Protein AF-A0A9E2IZX0-F1 (afdb_monomer_lite)

Secondary structure (DSSP, 8-state):
--SS-HHHHHHHHHHHHHHHTSHHHHHHHHTTS-TT-GGGG-

Radius of gyration: 14.11 Å; chains: 1; bounding box: 34×19×24 Å

Foldseek 3Di:
DPPDDPVVVVVVVVVVVVVCPPPVNVVVCVVVPDPPPCVVVD

Sequence (42 aa):
MMGVTRERIRQIEAKALKKLQHKKRRDQLRDFASPTSDWDMI

pLDDT: mean 83.41, std 13.72, range [54.16, 96.94]

Structure (mmCIF, N/CA/C/O backbone):
data_AF-A0A9E2IZX0-F1
#
_entry.id   AF-A0A9E2IZX0-F1
#
loop_
_atom_site.group_PDB
_atom_site.id
_atom_site.type_symbol
_atom_site.label_atom_id
_atom_site.label_alt_id
_atom_site.label_comp_id
_atom_site.label_asym_id
_atom_site.label_entity_id
_atom_site.label_seq_id
_atom_site.pdbx_PDB_ins_code
_atom_site.Cartn_x
_atom_site.Cartn_y
_atom_site.Cartn_z
_atom_site.occupancy
_atom_site.B_iso_or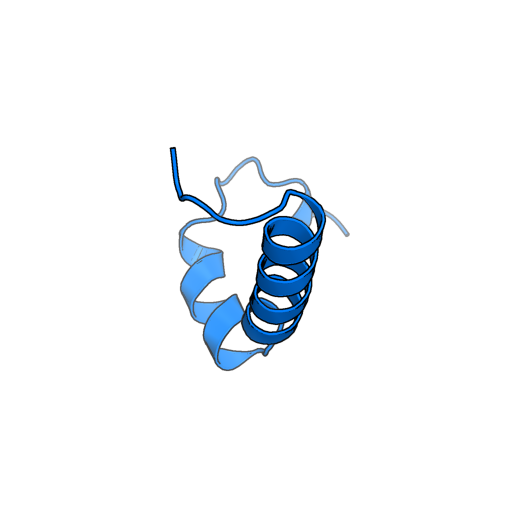_equiv
_atom_site.auth_seq_id
_atom_site.auth_comp_id
_atom_site.auth_asym_id
_atom_site.auth_atom_id
_atom_site.pdbx_PDB_model_num
ATOM 1 N N . MET A 1 1 ? -19.540 -9.352 -4.908 1.00 59.97 1 MET A N 1
ATOM 2 C CA . MET A 1 1 ? -19.426 -7.965 -4.401 1.00 59.97 1 MET A CA 1
ATOM 3 C C . MET A 1 1 ? -19.065 -8.060 -2.926 1.00 59.97 1 MET A C 1
ATOM 5 O O . MET A 1 1 ? -19.799 -8.723 -2.206 1.00 59.97 1 MET A O 1
ATOM 9 N N . MET A 1 2 ? -17.915 -7.539 -2.480 1.00 70.50 2 MET A N 1
ATOM 10 C CA . MET A 1 2 ? -17.603 -7.572 -1.043 1.00 70.50 2 MET A CA 1
ATOM 11 C C . MET A 1 2 ? -18.638 -6.694 -0.322 1.00 70.50 2 MET A C 1
ATOM 13 O O . MET A 1 2 ? -18.797 -5.541 -0.707 1.00 70.50 2 MET A O 1
ATOM 17 N N . GLY A 1 3 ? -19.371 -7.233 0.6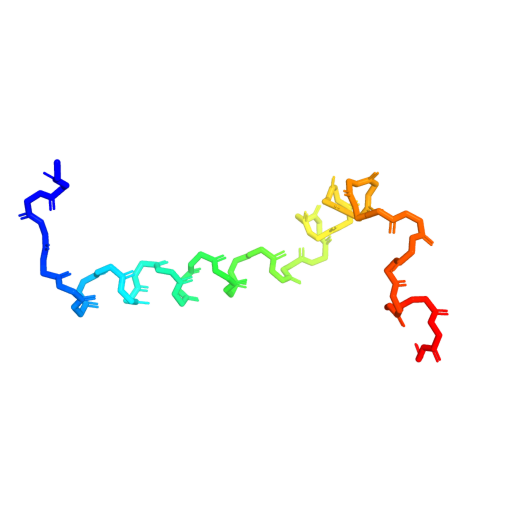59 1.00 83.06 3 GLY A N 1
ATOM 18 C CA . GLY A 1 3 ? -20.474 -6.561 1.376 1.00 83.06 3 GLY A CA 1
ATOM 19 C C . GLY A 1 3 ? -20.038 -5.423 2.311 1.00 83.06 3 GLY A C 1
ATOM 20 O O . GLY A 1 3 ? -20.523 -5.316 3.431 1.00 83.06 3 GLY A O 1
ATOM 21 N N . VAL A 1 4 ? -19.080 -4.606 1.878 1.00 84.06 4 VAL A N 1
ATOM 22 C CA . VAL A 1 4 ? -18.478 -3.485 2.606 1.00 84.06 4 VAL A CA 1
ATOM 23 C C . VAL A 1 4 ? -18.773 -2.169 1.893 1.00 84.06 4 VAL A C 1
ATOM 25 O O . VAL A 1 4 ? -18.946 -2.121 0.676 1.00 84.06 4 VAL A O 1
ATOM 28 N N . THR A 1 5 ? -18.828 -1.076 2.656 1.00 93.69 5 THR A N 1
ATOM 29 C CA . THR A 1 5 ? -19.107 0.257 2.109 1.00 93.69 5 THR A CA 1
ATOM 30 C C . THR A 1 5 ? -17.957 0.764 1.234 1.00 93.69 5 THR A C 1
ATOM 32 O O . THR A 1 5 ? -16.794 0.413 1.441 1.00 93.69 5 THR A O 1
ATOM 35 N N . ARG A 1 6 ? -18.264 1.655 0.280 1.00 92.75 6 ARG A N 1
ATOM 36 C CA . ARG A 1 6 ? -17.255 2.300 -0.588 1.00 92.75 6 ARG A CA 1
ATOM 37 C C . ARG A 1 6 ? -16.173 3.017 0.218 1.00 92.75 6 ARG A C 1
ATOM 39 O O . ARG A 1 6 ? -14.994 2.919 -0.101 1.00 92.75 6 ARG A O 1
ATOM 46 N N . GLU A 1 7 ? -16.572 3.682 1.296 1.00 94.62 7 GLU A N 1
ATOM 47 C CA . GLU A 1 7 ? -15.638 4.368 2.187 1.00 94.62 7 GLU A CA 1
ATOM 48 C C . GLU A 1 7 ? -14.725 3.380 2.917 1.00 94.62 7 GLU A C 1
ATOM 50 O O . GLU A 1 7 ? -13.522 3.603 3.051 1.00 94.62 7 GLU A O 1
ATOM 55 N N . ARG A 1 8 ? -15.260 2.220 3.315 1.00 95.25 8 ARG A N 1
ATOM 56 C CA . ARG A 1 8 ? -14.440 1.176 3.920 1.00 95.25 8 ARG A CA 1
ATOM 57 C C . ARG A 1 8 ? -13.400 0.628 2.942 1.00 95.25 8 ARG A C 1
ATOM 59 O O . ARG A 1 8 ? -12.267 0.395 3.357 1.00 95.25 8 ARG A O 1
ATOM 66 N N . ILE A 1 9 ? -13.758 0.465 1.667 1.00 95.06 9 ILE A N 1
ATOM 67 C CA . ILE A 1 9 ? -12.816 0.067 0.610 1.00 95.06 9 ILE A CA 1
ATOM 68 C C . ILE A 1 9 ? -11.698 1.113 0.489 1.00 95.06 9 ILE A C 1
ATOM 70 O O . ILE A 1 9 ? -10.526 0.761 0.615 1.00 95.06 9 ILE A O 1
ATOM 74 N N . ARG A 1 10 ? -12.046 2.404 0.398 1.00 95.94 10 ARG A N 1
ATOM 75 C CA . ARG A 1 10 ? -11.072 3.505 0.300 1.00 95.94 10 ARG A CA 1
ATOM 76 C C . ARG A 1 10 ? -10.095 3.547 1.482 1.00 95.94 10 ARG A C 1
ATOM 78 O O . ARG A 1 10 ? -8.896 3.756 1.304 1.00 95.94 10 ARG A O 1
ATOM 85 N N . GLN A 1 11 ? -10.581 3.322 2.702 1.00 96.88 11 GLN A N 1
ATOM 86 C CA . GLN A 1 11 ? -9.732 3.266 3.897 1.00 96.88 11 GLN A CA 1
ATOM 87 C C . GLN A 1 11 ? -8.747 2.091 3.865 1.00 96.88 11 GLN A C 1
ATOM 89 O O . GLN A 1 11 ? -7.584 2.241 4.258 1.00 96.88 11 GLN A O 1
ATOM 94 N N . ILE A 1 12 ? -9.203 0.915 3.418 1.00 96.44 12 ILE A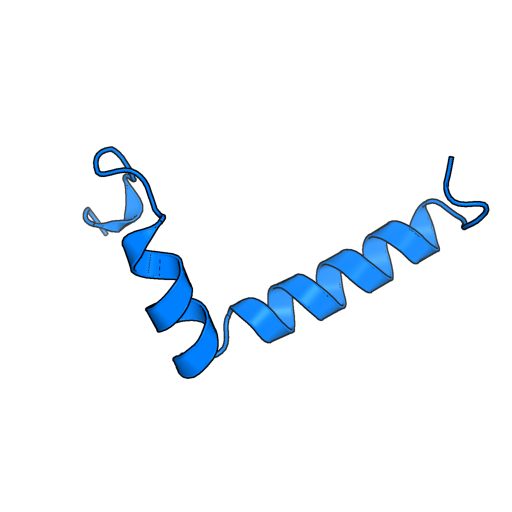 N 1
ATOM 95 C CA . ILE A 1 12 ? -8.356 -0.276 3.278 1.00 96.44 12 ILE A CA 1
ATOM 96 C C . ILE A 1 12 ? -7.262 -0.012 2.241 1.00 96.44 12 ILE A C 1
ATOM 98 O O . ILE A 1 12 ? -6.092 -0.280 2.521 1.00 96.44 12 ILE A O 1
ATOM 102 N N . GLU A 1 13 ? -7.618 0.575 1.100 1.00 95.62 13 GLU A N 1
ATOM 103 C CA . GLU A 1 13 ? -6.680 0.934 0.033 1.00 95.62 13 GLU A CA 1
ATOM 104 C C . GLU A 1 13 ? -5.623 1.926 0.517 1.00 95.62 13 GLU A C 1
ATOM 106 O O . GLU A 1 13 ? -4.430 1.653 0.397 1.00 95.62 13 GLU A O 1
ATOM 111 N N . ALA A 1 14 ? -6.023 3.025 1.163 1.00 96.94 14 ALA A N 1
ATOM 112 C CA . ALA A 1 14 ? -5.081 4.010 1.694 1.00 96.94 14 ALA A CA 1
ATOM 113 C C . ALA A 1 14 ? -4.090 3.383 2.695 1.00 96.94 14 ALA A C 1
ATOM 115 O O . ALA A 1 14 ? -2.883 3.648 2.658 1.00 96.94 14 ALA A O 1
ATOM 116 N N . LYS A 1 15 ? -4.581 2.495 3.573 1.00 96.62 15 LYS A N 1
ATOM 117 C CA . LYS A 1 15 ? -3.741 1.768 4.535 1.00 96.62 15 LYS A CA 1
ATOM 118 C C . LYS A 1 15 ? -2.794 0.784 3.844 1.00 96.62 15 LYS A C 1
ATOM 120 O O . LYS A 1 15 ? -1.657 0.629 4.292 1.00 96.62 15 LYS A O 1
ATOM 125 N N . ALA A 1 16 ? -3.246 0.108 2.790 1.00 95.81 16 ALA A N 1
ATOM 126 C CA . ALA A 1 16 ? -2.435 -0.822 2.015 1.00 95.81 16 ALA A CA 1
ATOM 127 C C . ALA A 1 16 ? -1.338 -0.084 1.235 1.00 95.81 16 ALA A C 1
ATOM 129 O O . ALA A 1 16 ? -0.167 -0.425 1.384 1.00 95.81 16 ALA A O 1
ATOM 130 N N . LEU A 1 17 ? -1.684 0.984 0.514 1.00 94.44 17 LEU A N 1
ATOM 131 C CA . LEU A 1 17 ? -0.738 1.810 -0.241 1.00 94.44 17 LEU A CA 1
ATOM 132 C C . LEU A 1 17 ? 0.373 2.361 0.660 1.00 94.44 17 LEU A C 1
ATOM 134 O O . LEU A 1 17 ? 1.555 2.185 0.362 1.00 94.44 17 LEU A O 1
ATOM 138 N N . LYS A 1 18 ? 0.021 2.909 1.833 1.00 94.56 18 LYS A N 1
ATOM 139 C CA . LYS A 1 18 ? 1.008 3.381 2.820 1.00 94.56 18 LYS A CA 1
ATOM 140 C C . LYS A 1 18 ? 1.951 2.268 3.290 1.00 94.56 18 LYS A C 1
ATOM 142 O O . LYS A 1 18 ? 3.129 2.512 3.540 1.00 94.56 18 LYS A O 1
ATOM 147 N N . LYS A 1 19 ? 1.465 1.028 3.414 1.00 93.56 19 LYS A N 1
ATOM 148 C CA . LYS A 1 19 ? 2.325 -0.120 3.739 1.00 93.56 19 LYS A CA 1
ATOM 149 C C . LYS A 1 19 ? 3.239 -0.473 2.566 1.00 93.56 19 LYS A C 1
ATOM 151 O O . LYS A 1 19 ? 4.417 -0.736 2.807 1.00 93.56 19 LYS A O 1
ATOM 156 N N . LEU A 1 20 ? 2.737 -0.500 1.337 1.00 91.81 20 LEU A N 1
ATOM 157 C CA . LEU A 1 20 ? 3.511 -0.894 0.156 1.00 91.81 20 LEU A CA 1
ATOM 158 C C . LEU A 1 20 ? 4.658 0.078 -0.167 1.00 91.81 20 LEU A C 1
ATOM 160 O O . LEU A 1 20 ? 5.690 -0.366 -0.653 1.00 91.81 20 LEU A O 1
ATOM 164 N N . GLN A 1 21 ? 4.552 1.353 0.221 1.00 89.75 21 GLN A N 1
ATOM 165 C CA . GLN A 1 21 ? 5.627 2.351 0.076 1.00 89.75 21 GLN A CA 1
ATOM 166 C C . GLN A 1 21 ? 6.894 2.062 0.909 1.00 89.75 21 GLN A C 1
ATOM 168 O O . GLN A 1 21 ? 7.948 2.642 0.656 1.00 89.75 21 GLN A O 1
ATOM 173 N N . HIS A 1 22 ? 6.830 1.175 1.908 1.00 93.25 22 HIS A N 1
ATOM 174 C CA . HIS A 1 22 ? 8.001 0.834 2.720 1.00 93.25 22 HIS A CA 1
ATOM 175 C C . HIS A 1 22 ? 9.084 0.150 1.874 1.00 93.25 22 HIS A C 1
ATOM 177 O O . HIS A 1 22 ? 8.803 -0.872 1.248 1.00 93.25 22 HIS A O 1
ATOM 183 N N . LYS A 1 23 ? 10.332 0.638 1.960 1.00 88.75 23 LYS A N 1
ATOM 184 C CA . LYS A 1 23 ? 11.491 0.205 1.154 1.00 88.75 23 LYS A CA 1
ATOM 185 C C . LYS A 1 23 ? 11.542 -1.307 0.902 1.00 88.75 23 LYS A C 1
ATOM 187 O O . LYS A 1 23 ? 1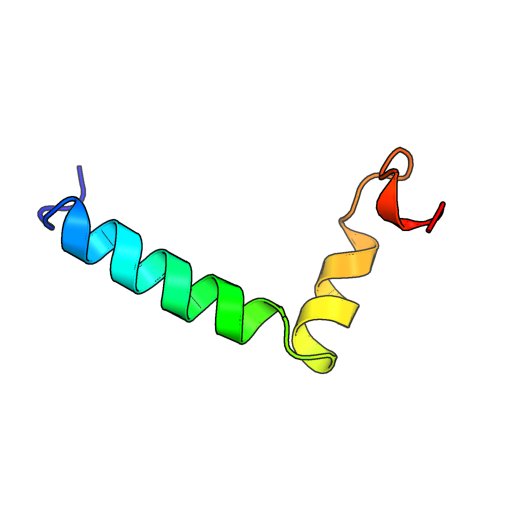1.506 -1.723 -0.241 1.00 88.75 23 LYS A O 1
ATOM 192 N N . LYS A 1 24 ? 11.496 -2.139 1.952 1.00 91.12 24 LYS A N 1
ATOM 193 C CA . LYS A 1 24 ? 11.525 -3.612 1.812 1.00 91.12 24 LYS A CA 1
ATOM 194 C C . LYS A 1 24 ? 10.424 -4.188 0.900 1.00 91.12 24 LYS A C 1
ATOM 196 O O . LYS A 1 24 ? 10.686 -5.138 0.180 1.00 91.12 24 LYS A O 1
ATOM 201 N N . ARG A 1 25 ? 9.197 -3.657 0.963 1.00 87.31 25 ARG A N 1
ATOM 202 C CA . ARG A 1 25 ? 8.056 -4.135 0.156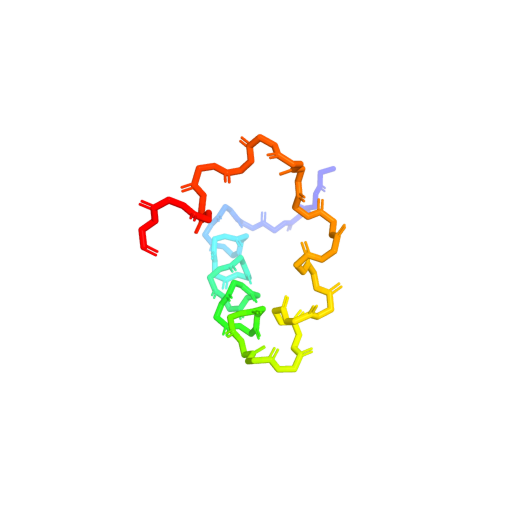 1.00 87.31 25 ARG A CA 1
ATOM 203 C C . ARG A 1 25 ? 8.047 -3.510 -1.235 1.00 87.31 25 ARG A C 1
ATOM 205 O O . ARG A 1 25 ? 7.721 -4.190 -2.195 1.00 87.31 25 ARG A O 1
ATOM 212 N N . ARG A 1 26 ? 8.441 -2.241 -1.338 1.00 88.12 26 ARG A N 1
ATOM 213 C CA . ARG A 1 26 ? 8.602 -1.544 -2.614 1.00 88.12 26 ARG A CA 1
ATOM 214 C C . ARG A 1 26 ? 9.693 -2.187 -3.468 1.00 88.12 26 ARG A C 1
ATOM 216 O O . ARG A 1 26 ? 9.463 -2.421 -4.643 1.00 88.12 26 ARG A O 1
ATOM 223 N N . ASP A 1 27 ? 10.844 -2.500 -2.874 1.00 88.06 27 ASP A N 1
ATOM 224 C CA . ASP A 1 27 ? 11.985 -3.085 -3.586 1.00 88.06 27 ASP A CA 1
ATOM 225 C C . ASP A 1 27 ? 11.612 -4.468 -4.173 1.00 88.06 27 ASP A C 1
ATOM 227 O O . ASP A 1 27 ? 12.003 -4.767 -5.289 1.00 88.06 27 ASP A O 1
ATOM 231 N N . GLN A 1 28 ? 10.759 -5.255 -3.498 1.00 88.44 28 GLN A N 1
ATOM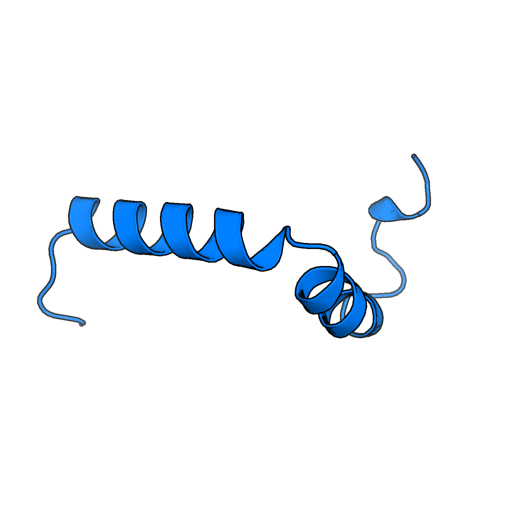 232 C CA . GLN A 1 28 ? 10.212 -6.521 -4.029 1.00 88.44 28 GLN A CA 1
ATOM 233 C C . GLN A 1 28 ? 9.211 -6.344 -5.182 1.00 88.44 28 GLN A C 1
ATOM 235 O O . GLN A 1 28 ? 8.994 -7.271 -5.953 1.00 88.44 28 GLN A O 1
ATOM 240 N N . LEU A 1 29 ? 8.550 -5.189 -5.265 1.00 86.56 29 LEU A N 1
ATOM 241 C CA . LEU A 1 29 ? 7.562 -4.886 -6.304 1.00 86.56 29 LEU A CA 1
ATOM 242 C C . LEU A 1 29 ? 8.181 -4.171 -7.508 1.00 86.56 29 LEU A C 1
ATOM 244 O O . LEU A 1 29 ? 7.548 -4.102 -8.558 1.00 86.56 29 LEU A O 1
ATOM 248 N N . ARG A 1 30 ? 9.403 -3.645 -7.360 1.00 83.44 30 ARG A N 1
ATOM 249 C CA . ARG A 1 30 ? 10.107 -2.903 -8.408 1.00 83.44 30 ARG A CA 1
ATOM 250 C C . ARG A 1 30 ? 10.372 -3.776 -9.634 1.00 83.44 30 ARG A C 1
ATOM 252 O O . ARG A 1 30 ? 10.175 -3.303 -10.743 1.00 83.44 30 ARG A O 1
ATOM 259 N N . ASP A 1 31 ? 10.697 -5.048 -9.427 1.00 83.50 31 ASP A N 1
ATOM 260 C CA . ASP A 1 31 ? 10.972 -6.011 -10.505 1.00 83.50 31 ASP A CA 1
ATOM 261 C C . ASP A 1 31 ? 9.734 -6.326 -11.368 1.00 83.50 31 ASP A C 1
ATOM 263 O O . ASP A 1 31 ? 9.857 -6.835 -12.479 1.00 83.50 31 ASP A O 1
ATOM 267 N N . PHE A 1 32 ? 8.534 -6.012 -10.868 1.00 84.56 32 PHE A N 1
ATOM 268 C CA . PHE A 1 32 ? 7.268 -6.185 -11.585 1.00 84.56 32 PHE A CA 1
ATOM 269 C C . PHE A 1 32 ? 6.793 -4.905 -12.283 1.00 84.56 32 PHE A C 1
ATOM 271 O O . PHE A 1 32 ? 5.813 -4.950 -13.030 1.00 84.56 32 PHE A O 1
ATOM 278 N N . ALA A 1 33 ? 7.442 -3.761 -12.040 1.00 80.94 33 ALA A N 1
ATOM 279 C CA . ALA A 1 33 ? 7.151 -2.542 -12.778 1.00 80.94 33 ALA A CA 1
ATOM 280 C C . ALA A 1 33 ? 7.659 -2.723 -14.217 1.00 80.94 33 ALA A C 1
ATOM 282 O O . ALA A 1 33 ? 8.824 -3.043 -14.439 1.00 80.94 33 ALA A O 1
ATOM 283 N N . SER A 1 34 ? 6.771 -2.576 -15.205 1.00 74.44 34 SER A N 1
ATOM 284 C CA . SER A 1 34 ? 7.108 -2.762 -16.620 1.00 74.44 34 SER A CA 1
ATOM 285 C C . SER A 1 34 ? 8.296 -1.882 -17.030 1.00 74.44 34 SER A C 1
ATOM 287 O O . SER A 1 34 ? 8.376 -0.754 -16.545 1.00 74.44 34 SER A O 1
ATOM 289 N N . PRO A 1 35 ? 9.156 -2.314 -17.970 1.00 66.31 35 PRO A N 1
ATOM 290 C CA . PRO A 1 35 ? 10.317 -1.536 -18.423 1.00 66.31 35 PRO A CA 1
ATOM 291 C C . PRO A 1 35 ? 9.964 -0.186 -19.079 1.00 66.31 35 PRO A C 1
ATOM 293 O O . PRO A 1 35 ? 10.840 0.644 -19.275 1.00 66.31 35 PRO A O 1
ATOM 296 N N . THR A 1 36 ? 8.689 0.065 -19.392 1.00 62.44 36 THR A N 1
ATOM 297 C CA . THR A 1 36 ? 8.154 1.366 -19.841 1.00 62.44 36 THR A CA 1
ATOM 298 C C . THR A 1 36 ? 7.544 2.170 -18.691 1.00 62.44 36 THR A C 1
ATOM 300 O O . THR A 1 36 ? 6.566 2.892 -18.865 1.00 62.44 36 THR A O 1
ATOM 303 N N . SER A 1 37 ? 8.028 1.950 -17.476 1.00 60.34 37 SER A N 1
ATOM 304 C CA . SER A 1 37 ? 7.647 2.746 -16.325 1.00 60.34 37 SER A CA 1
ATOM 305 C C . SER A 1 37 ? 8.465 4.029 -16.362 1.00 60.34 37 SER A C 1
ATOM 307 O O . SER A 1 37 ? 9.655 3.996 -16.063 1.00 60.34 37 SER A O 1
ATOM 309 N N . ASP A 1 38 ? 7.827 5.163 -16.658 1.00 58.53 38 ASP A N 1
ATOM 310 C CA . ASP A 1 38 ? 8.430 6.511 -16.617 1.00 58.53 38 ASP A CA 1
ATOM 311 C C . ASP A 1 38 ? 9.076 6.868 -15.251 1.00 58.53 38 ASP A C 1
ATOM 313 O O . ASP A 1 38 ? 9.708 7.910 -15.093 1.00 58.53 38 ASP A O 1
ATOM 317 N N . TRP A 1 39 ? 8.946 5.988 -14.253 1.00 60.09 39 TRP A N 1
ATOM 318 C CA . TRP A 1 39 ? 9.543 6.061 -12.921 1.00 60.09 39 TRP A CA 1
ATOM 319 C C . TRP A 1 39 ? 11.077 6.036 -12.887 1.00 60.09 39 TRP A C 1
ATOM 321 O O . TRP A 1 39 ? 11.633 6.484 -11.891 1.00 60.09 39 TRP A O 1
ATOM 331 N N . ASP A 1 40 ? 11.760 5.534 -13.921 1.00 57.16 40 ASP A N 1
ATOM 332 C CA . ASP A 1 40 ? 13.233 5.576 -13.992 1.00 57.16 40 ASP A CA 1
ATOM 333 C C . ASP A 1 40 ? 13.768 6.865 -14.670 1.00 57.16 40 ASP A C 1
ATOM 335 O O . ASP A 1 40 ? 14.978 7.009 -14.840 1.00 57.16 40 ASP A O 1
ATOM 339 N N . MET A 1 41 ? 12.893 7.817 -15.041 1.00 58.38 41 MET A N 1
ATOM 340 C CA . MET A 1 41 ? 13.267 9.099 -15.672 1.00 58.38 41 MET A CA 1
ATOM 341 C C . MET A 1 41 ? 13.145 10.336 -14.760 1.00 58.38 41 MET A C 1
ATOM 343 O O . MET A 1 41 ? 13.253 11.461 -15.252 1.00 58.38 41 MET A O 1
ATOM 347 N N . ILE A 1 42 ? 12.941 10.161 -13.448 1.00 54.16 42 ILE A N 1
ATOM 348 C CA . ILE A 1 42 ? 12.891 11.254 -12.455 1.00 54.16 42 ILE A CA 1
ATOM 349 C C . ILE A 1 42 ? 13.895 11.003 -11.331 1.00 54.16 42 ILE A C 1
ATOM 351 O O . ILE A 1 42 ? 13.894 9.880 -10.778 1.00 54.16 42 ILE A O 1
#